Protein AF-A0A0D2MG06-F1 (afdb_monomer_lite)

Radius of gyration: 28.38 Å; chains: 1; bounding box: 48×48×84 Å

Foldseek 3Di:
DLVVQCVVFAADWDDFDPDADDPVCQCVFNPRHDDPPDGSRIGTSSSVVVVCVVVVVVVVCVVVVDPPPPVVVVVVVCVVQPDPPPDPRPVVVVVVVVVVVVVPDDDDDPCPCVVVVVCVVCVVVPDD

Organism: NCBI:txid145388

InterPro domains:
  IPR002809 Integral membrane protein EMC3/TMCO1-like [PF01956] (3-67)
  IPR008568 ER membrane protein complex subunit 3 [PTHR13116] (1-120)

pLDDT: mean 76.58, std 11.49, range [40.72, 89.94]

Sequence (128 aa):
MGTIVSFFFSGFVMGKVPFSLSPRFRPMLQRGVDLASLDVSYFTGLSYYILLLFSSRGPFSLVFREDTVDDAELMRRQMAMGATPGAGFDAVAVFKSEKAAWEATAHEWALESAEADALRVLRPAGGG

Structure (mmCIF, N/CA/C/O backbone):
data_AF-A0A0D2MG06-F1
#
_entry.id   AF-A0A0D2MG06-F1
#
loop_
_atom_site.group_PDB
_atom_site.id
_atom_site.type_symbol
_atom_site.label_atom_id
_atom_site.label_alt_id
_atom_site.label_comp_id
_atom_site.label_asym_id
_atom_site.label_entity_id
_atom_site.label_seq_id
_atom_site.pdbx_PDB_ins_code
_atom_site.Cartn_x
_atom_site.Cartn_y
_atom_site.Cartn_z
_atom_site.occupancy
_atom_site.B_iso_or_equiv
_atom_site.auth_seq_id
_atom_site.auth_comp_id
_atom_site.auth_asym_id
_atom_site.auth_atom_id
_atom_site.pdbx_PDB_model_num
ATOM 1 N N . MET A 1 1 ? -12.087 13.335 4.186 1.00 67.12 1 MET A N 1
ATOM 2 C CA . MET A 1 1 ? -13.011 12.191 4.365 1.00 67.12 1 MET A CA 1
ATOM 3 C C . MET A 1 1 ? -12.636 11.279 5.532 1.00 67.12 1 MET A C 1
ATOM 5 O O . MET A 1 1 ? -13.501 11.028 6.356 1.00 67.12 1 MET A O 1
ATOM 9 N N . GLY A 1 2 ? -11.379 10.837 5.687 1.00 73.00 2 GLY A N 1
ATOM 10 C CA . GLY A 1 2 ? -10.995 9.946 6.803 1.00 73.00 2 GLY A CA 1
ATOM 11 C C . GLY A 1 2 ? -11.267 10.498 8.216 1.00 73.00 2 GLY A C 1
ATOM 12 O O . GLY A 1 2 ? -11.624 9.742 9.114 1.00 73.00 2 GLY A O 1
ATOM 13 N N . THR A 1 3 ? -11.185 11.817 8.410 1.00 78.19 3 THR A N 1
ATOM 14 C CA . THR A 1 3 ? -11.560 12.493 9.667 1.00 78.19 3 THR A CA 1
ATOM 15 C C . THR A 1 3 ? -13.059 12.427 9.957 1.00 78.19 3 THR A C 1
ATOM 17 O O . THR A 1 3 ? -13.443 12.223 11.101 1.00 78.19 3 THR A O 1
ATOM 20 N N . ILE A 1 4 ? -13.899 12.523 8.924 1.00 81.00 4 ILE A N 1
ATOM 21 C CA . ILE A 1 4 ? -15.362 12.415 9.024 1.00 81.00 4 ILE A CA 1
ATOM 22 C C . ILE A 1 4 ? -15.745 10.979 9.389 1.00 81.00 4 ILE A C 1
ATOM 24 O O . ILE A 1 4 ? -16.503 10.765 10.328 1.00 81.00 4 ILE A O 1
ATOM 28 N N . VAL A 1 5 ? -15.154 9.983 8.720 1.00 80.56 5 VAL A N 1
ATOM 29 C CA . VAL A 1 5 ? -15.379 8.566 9.053 1.00 80.56 5 VAL A CA 1
ATOM 30 C C . VAL A 1 5 ? -14.931 8.271 10.482 1.00 80.56 5 VAL A C 1
ATOM 32 O O . VAL A 1 5 ? -15.658 7.632 11.227 1.00 80.56 5 VAL A O 1
ATOM 35 N N . SER A 1 6 ? -13.779 8.794 10.907 1.00 79.25 6 SER A N 1
ATOM 36 C CA . SER A 1 6 ? -13.321 8.644 12.291 1.00 79.25 6 SER A CA 1
ATOM 37 C C . SER A 1 6 ? -14.211 9.362 13.309 1.00 79.25 6 SER A C 1
ATOM 39 O O . SER A 1 6 ? -14.128 9.029 14.480 1.00 79.25 6 SER A O 1
ATOM 41 N N . PHE A 1 7 ? -15.012 10.351 12.911 1.00 79.00 7 PHE A N 1
ATOM 42 C CA . PHE A 1 7 ? -15.911 11.068 13.814 1.00 79.00 7 PHE A CA 1
ATOM 43 C C . PHE A 1 7 ? -17.266 10.359 13.940 1.00 79.00 7 PHE A C 1
ATOM 45 O O . PHE A 1 7 ? -17.755 10.162 15.046 1.00 79.00 7 PHE A O 1
ATOM 52 N N . PHE A 1 8 ? -17.846 9.918 12.819 1.00 79.69 8 PHE A N 1
ATOM 53 C CA . PHE A 1 8 ? -19.137 9.218 12.801 1.00 79.69 8 PHE A CA 1
ATOM 54 C C . PHE A 1 8 ? -19.030 7.728 13.145 1.00 79.69 8 PHE A C 1
ATOM 56 O O . PHE A 1 8 ? -19.949 7.177 13.740 1.00 79.69 8 PHE A O 1
ATOM 63 N N . PHE A 1 9 ? -17.922 7.078 12.772 1.00 77.25 9 PHE A N 1
ATOM 64 C CA . PHE A 1 9 ? -17.723 5.630 12.899 1.00 77.25 9 PHE A CA 1
ATOM 65 C C . PHE A 1 9 ? -16.711 5.232 13.992 1.00 77.25 9 PHE A C 1
ATOM 67 O O . PHE A 1 9 ? -16.026 4.212 13.877 1.00 77.25 9 PHE A O 1
ATOM 74 N N . SER A 1 10 ? -16.579 6.051 15.042 1.00 81.31 10 SER A N 1
ATOM 75 C CA . SER A 1 10 ? -15.747 5.752 16.218 1.00 81.31 10 SER A CA 1
ATOM 76 C C . SER A 1 10 ? -16.572 5.119 17.337 1.00 81.31 10 SER A C 1
ATOM 78 O O . SER A 1 10 ? -17.747 5.429 17.498 1.00 81.31 10 SER A O 1
ATOM 80 N N . GLY A 1 11 ? -15.954 4.247 18.137 1.00 81.19 11 GLY A N 1
ATOM 81 C CA . GLY A 1 11 ? -16.603 3.608 19.286 1.00 81.19 11 GLY A CA 1
ATOM 82 C C . GLY A 1 11 ? -17.329 2.295 18.991 1.00 81.19 11 GLY A C 1
ATOM 83 O O . GLY A 1 11 ? -17.886 1.711 19.915 1.00 81.19 11 GLY A O 1
ATOM 84 N N . PHE A 1 12 ? -17.306 1.788 17.754 1.00 82.94 12 PHE A N 1
ATOM 85 C CA . PHE A 1 12 ? -17.924 0.503 17.417 1.00 82.94 12 PHE A CA 1
ATOM 86 C C . PHE A 1 12 ? -17.073 -0.378 16.504 1.00 82.94 12 PHE A C 1
ATOM 88 O O . PHE A 1 12 ? -16.200 0.075 15.759 1.00 82.94 12 PHE A O 1
ATOM 95 N N . VAL A 1 13 ? -17.367 -1.673 16.577 1.00 86.31 13 VAL A N 1
ATOM 96 C CA . VAL A 1 13 ? -16.761 -2.731 15.770 1.00 86.31 13 VAL A CA 1
ATOM 97 C C . VAL A 1 13 ? -17.685 -3.038 14.597 1.00 86.31 13 VAL A C 1
ATOM 99 O O . VAL A 1 13 ? -18.887 -3.196 14.787 1.00 86.31 13 VAL A O 1
ATOM 102 N N . MET A 1 14 ? -17.131 -3.125 13.388 1.00 85.50 14 MET A N 1
ATOM 103 C CA . MET A 1 14 ? -17.915 -3.355 12.170 1.00 85.50 14 MET A CA 1
ATOM 104 C C . MET A 1 14 ? -18.067 -4.848 11.857 1.00 85.50 14 MET A C 1
ATOM 106 O O . MET A 1 14 ? -19.115 -5.293 11.399 1.00 85.50 14 MET A O 1
ATOM 110 N N . GLY A 1 15 ? -17.020 -5.638 12.101 1.00 87.81 15 GLY A N 1
ATOM 111 C CA . GLY A 1 15 ? -17.024 -7.062 11.793 1.00 87.81 15 GLY A CA 1
ATOM 112 C C . GLY A 1 15 ? -15.742 -7.773 12.207 1.00 87.81 15 GLY A C 1
ATOM 113 O O . GLY A 1 15 ? -14.858 -7.190 12.840 1.00 87.81 15 GLY A O 1
ATOM 114 N N . LYS A 1 16 ? -15.662 -9.054 11.838 1.00 89.81 16 LYS A N 1
ATOM 115 C CA . LYS A 1 16 ? -14.523 -9.939 12.090 1.00 89.81 16 LYS A CA 1
ATOM 116 C C . LYS A 1 16 ? -13.988 -10.481 10.771 1.00 89.81 16 LYS A C 1
ATOM 118 O O . LYS A 1 16 ? -14.763 -10.935 9.933 1.00 89.81 16 LYS A O 1
ATOM 123 N N . VAL A 1 17 ? -12.671 -10.461 10.601 1.00 88.25 17 VAL A N 1
ATOM 124 C CA . VAL A 1 17 ? -12.008 -11.107 9.460 1.00 88.25 17 VAL A CA 1
ATOM 125 C C . VAL A 1 17 ? -11.788 -12.605 9.720 1.00 88.25 17 VAL A C 1
ATOM 127 O O . VAL A 1 17 ? -11.536 -12.996 10.862 1.00 88.25 17 VAL A O 1
ATOM 130 N N . PRO A 1 18 ? -11.875 -13.461 8.682 1.00 89.56 18 PRO A N 1
ATOM 131 C CA . PRO A 1 18 ? -11.780 -14.918 8.816 1.00 89.56 18 PRO A CA 1
ATOM 132 C C . PRO A 1 18 ? -10.336 -15.441 8.920 1.00 89.56 18 PRO A C 1
ATOM 134 O O . PRO A 1 18 ? -10.108 -16.640 8.806 1.00 89.56 18 PRO A O 1
ATOM 137 N N . PHE A 1 19 ? -9.352 -14.563 9.118 1.00 89.94 19 PHE A N 1
ATOM 138 C CA . PHE A 1 19 ? -7.937 -14.909 9.212 1.00 89.94 19 PHE A CA 1
ATOM 139 C C . PHE A 1 19 ? -7.313 -14.290 10.462 1.00 89.94 19 PHE A C 1
ATOM 141 O O . PHE A 1 19 ? -7.710 -13.212 10.906 1.00 89.94 19 PHE A O 1
ATOM 148 N N . SER A 1 20 ? -6.319 -14.976 11.028 1.00 85.88 20 SER A N 1
ATOM 149 C CA . SER A 1 20 ? -5.590 -14.494 12.199 1.00 85.88 20 SER A CA 1
ATOM 150 C C . SER A 1 20 ? -4.673 -13.333 11.822 1.00 85.88 20 SER A C 1
ATOM 152 O O . SER A 1 20 ? -3.848 -13.452 10.914 1.00 85.88 20 SER A O 1
ATOM 154 N N . LEU A 1 21 ? -4.782 -12.229 12.552 1.00 85.56 21 LEU A N 1
ATOM 155 C CA . LEU A 1 21 ? -3.980 -11.026 12.352 1.00 85.56 21 LEU A CA 1
ATOM 156 C C . LEU A 1 21 ? -2.902 -10.880 13.427 1.00 85.56 21 LEU A C 1
ATOM 158 O O . LEU A 1 21 ? -3.100 -11.238 14.586 1.00 85.56 21 LEU A O 1
ATOM 162 N N . SER A 1 22 ? -1.758 -10.299 13.052 1.00 88.31 22 SER A N 1
ATOM 163 C CA . SER A 1 22 ? -0.701 -9.981 14.016 1.00 88.31 22 SER A CA 1
ATOM 164 C C . SER A 1 22 ? -1.173 -8.915 15.019 1.00 88.31 22 SER A C 1
ATOM 166 O O . SER A 1 22 ? -1.730 -7.899 14.591 1.00 88.31 22 SER A O 1
ATOM 168 N N . PRO A 1 23 ? -0.862 -9.044 16.326 1.00 84.31 23 PRO A N 1
ATOM 169 C CA . PRO A 1 23 ? -1.192 -8.039 17.342 1.00 84.31 23 PRO A CA 1
ATOM 170 C C . PRO A 1 23 ? -0.664 -6.631 17.057 1.00 84.31 23 PRO A C 1
ATOM 172 O O . PRO A 1 23 ? -1.222 -5.655 17.552 1.00 84.31 23 PRO A O 1
ATOM 175 N N . ARG A 1 24 ? 0.365 -6.497 16.212 1.00 85.88 24 ARG A N 1
ATOM 176 C CA . ARG A 1 24 ? 0.902 -5.197 15.780 1.00 85.88 24 ARG A CA 1
ATOM 177 C C . ARG A 1 24 ? -0.100 -4.356 14.990 1.00 85.88 24 ARG A C 1
ATOM 179 O O . ARG A 1 24 ? 0.016 -3.136 14.983 1.00 85.88 24 ARG A O 1
ATOM 186 N N . PHE A 1 25 ? -1.100 -4.983 14.371 1.00 82.56 25 PHE A N 1
ATOM 187 C CA . PHE A 1 25 ? -2.155 -4.273 13.650 1.00 82.56 25 PHE A CA 1
ATOM 188 C C . PHE A 1 25 ? -3.268 -3.752 14.563 1.00 82.56 25 PHE A C 1
ATOM 190 O O . P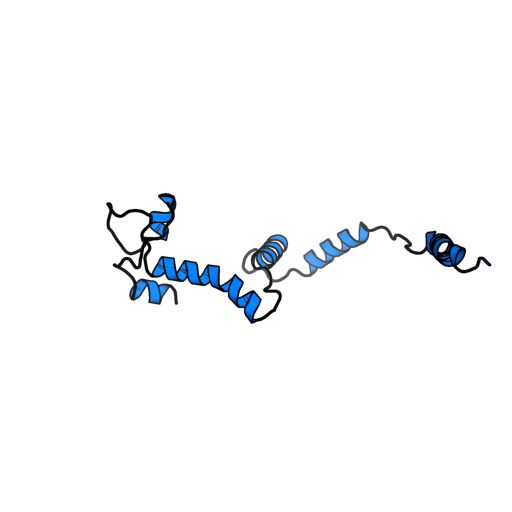HE A 1 25 ? -4.081 -2.951 14.111 1.00 82.56 25 PHE A O 1
ATOM 197 N N . ARG A 1 26 ? -3.294 -4.128 15.851 1.00 82.44 26 ARG A N 1
ATOM 198 C CA . ARG A 1 26 ? -4.305 -3.674 16.820 1.00 82.44 26 ARG A CA 1
ATOM 199 C C . ARG A 1 26 ? -4.485 -2.145 16.850 1.00 82.44 26 ARG A C 1
ATOM 201 O O . ARG A 1 26 ? -5.608 -1.710 16.607 1.00 82.44 26 ARG A O 1
ATOM 208 N N . PRO A 1 27 ? -3.445 -1.311 17.066 1.00 83.12 27 PRO A N 1
ATOM 209 C CA . PRO A 1 27 ? -3.619 0.147 17.095 1.00 83.12 27 PRO A CA 1
ATOM 210 C C . PRO A 1 27 ? -4.112 0.730 15.761 1.00 83.12 27 PRO A C 1
ATOM 212 O O . PRO A 1 27 ? -4.703 1.807 15.736 1.00 83.12 27 PRO A O 1
ATOM 215 N N . MET A 1 28 ? -3.890 0.019 14.653 1.00 82.75 28 MET A N 1
ATOM 216 C CA . MET A 1 28 ? -4.302 0.440 13.316 1.00 82.75 28 MET A CA 1
ATOM 217 C C . MET A 1 28 ? -5.753 0.039 13.008 1.00 82.75 28 MET A C 1
ATOM 219 O O . MET A 1 28 ? -6.494 0.818 12.413 1.00 82.75 28 MET A O 1
ATOM 223 N N . LEU A 1 29 ? -6.174 -1.155 13.435 1.00 81.00 29 LEU A N 1
ATOM 224 C CA . LEU A 1 29 ? -7.492 -1.723 13.143 1.00 81.00 29 LEU A CA 1
ATOM 225 C C . LEU A 1 29 ? -8.569 -1.338 14.156 1.00 81.00 29 LEU A C 1
ATOM 227 O O . LEU A 1 29 ? -9.734 -1.234 13.774 1.00 81.00 29 LEU A O 1
ATOM 231 N N . GLN A 1 30 ? -8.180 -1.116 15.413 1.00 84.44 30 GLN A N 1
ATOM 232 C CA . GLN A 1 30 ? -9.078 -0.875 16.549 1.00 84.44 30 GLN A CA 1
ATOM 233 C C . GLN A 1 30 ? -9.037 0.573 17.046 1.00 84.44 30 GLN A C 1
ATOM 235 O O . GLN A 1 30 ? -9.436 0.878 18.167 1.00 84.44 30 GLN A O 1
ATOM 240 N N . ARG A 1 31 ? -8.570 1.503 16.204 1.00 81.81 31 ARG A N 1
ATOM 241 C CA . ARG A 1 31 ? -8.529 2.923 16.559 1.00 81.81 31 ARG A CA 1
ATOM 242 C C . ARG A 1 31 ? -9.946 3.432 16.849 1.00 81.81 31 ARG A C 1
ATOM 244 O O . ARG A 1 31 ? -10.815 3.338 15.982 1.00 81.81 31 ARG A O 1
ATOM 251 N N . GLY A 1 32 ? -10.151 3.977 18.048 1.00 77.25 32 GLY A N 1
ATOM 252 C CA . GLY A 1 32 ? -11.448 4.487 18.508 1.00 77.25 32 GLY A CA 1
ATOM 253 C C . GLY A 1 32 ? -12.292 3.492 19.312 1.00 77.25 32 GLY A C 1
ATOM 254 O O . GLY A 1 32 ? -13.417 3.833 19.658 1.00 77.25 32 GLY A O 1
ATOM 255 N N . VAL A 1 33 ? -11.782 2.294 19.622 1.00 80.06 33 VAL A N 1
ATOM 256 C CA . VAL A 1 33 ? -12.424 1.324 20.526 1.00 80.06 33 VAL A CA 1
ATOM 257 C C . VAL A 1 33 ? -11.415 0.904 21.592 1.00 80.06 33 VAL A C 1
ATOM 259 O O . VAL A 1 33 ? -10.333 0.433 21.255 1.00 80.06 33 VAL A O 1
ATOM 262 N N . ASP A 1 34 ? -11.767 1.062 22.869 1.00 74.31 34 ASP A N 1
ATOM 263 C CA . ASP A 1 34 ? -10.894 0.721 24.001 1.00 74.31 34 ASP A CA 1
ATOM 264 C C . ASP A 1 34 ? -11.405 -0.524 24.739 1.00 74.31 34 ASP A C 1
ATOM 266 O O . ASP A 1 34 ? -11.989 -0.454 25.819 1.00 74.31 34 ASP A O 1
ATOM 270 N N . LEU A 1 35 ? -11.262 -1.690 24.100 1.00 77.25 35 LEU A N 1
ATOM 271 C CA . LEU A 1 35 ? -11.549 -2.987 24.717 1.00 77.25 35 LEU A CA 1
ATOM 272 C C . LEU A 1 35 ? -10.275 -3.840 24.732 1.00 77.25 35 LEU A C 1
ATOM 274 O O . LEU A 1 35 ? -9.896 -4.446 23.730 1.00 77.25 35 LEU A O 1
ATOM 278 N N . ALA A 1 36 ? -9.631 -3.929 25.897 1.00 69.50 36 ALA A N 1
ATOM 279 C CA . ALA A 1 36 ? -8.366 -4.649 26.069 1.00 69.50 36 ALA A CA 1
ATOM 280 C C . ALA A 1 36 ? -8.458 -6.157 25.747 1.00 69.50 36 ALA A C 1
ATOM 282 O O . ALA A 1 36 ? -7.496 -6.734 25.229 1.00 69.50 36 ALA A O 1
ATOM 283 N N . SER A 1 37 ? -9.614 -6.783 26.000 1.00 76.94 37 SER A N 1
ATOM 284 C CA . SER A 1 37 ? -9.867 -8.217 25.785 1.00 76.94 37 SER A CA 1
ATOM 285 C C . SER A 1 37 ? -10.334 -8.580 24.371 1.00 76.94 37 SER A C 1
ATOM 287 O O . SER A 1 37 ? -10.549 -9.759 24.089 1.00 76.94 37 SER A O 1
ATOM 289 N N . LEU A 1 38 ? -10.502 -7.603 23.474 1.00 80.06 38 LEU A N 1
ATOM 290 C CA . LEU A 1 38 ? -11.002 -7.863 22.128 1.00 80.06 38 LEU A CA 1
ATOM 291 C C . LEU A 1 38 ? -9.929 -8.542 21.261 1.00 80.06 38 LEU A C 1
ATOM 293 O O . LEU A 1 38 ? -8.758 -8.154 21.268 1.00 80.06 38 LEU A O 1
ATOM 297 N N . ASP A 1 39 ? -10.333 -9.552 20.491 1.00 82.88 39 ASP A N 1
ATOM 298 C CA . ASP A 1 39 ? -9.450 -10.214 19.529 1.00 82.88 39 ASP A CA 1
ATOM 299 C C . ASP A 1 39 ? -9.045 -9.247 18.397 1.00 82.88 39 ASP A C 1
ATOM 301 O O . ASP A 1 39 ? -9.819 -8.388 17.978 1.00 82.88 39 ASP A O 1
ATOM 305 N N . VAL A 1 40 ? -7.824 -9.377 17.880 1.00 83.94 40 VAL A N 1
ATOM 306 C CA . VAL A 1 40 ? -7.246 -8.490 16.848 1.00 83.94 40 VAL A CA 1
ATOM 307 C C . VAL A 1 40 ? -7.949 -8.663 15.496 1.00 83.94 40 VAL A C 1
ATOM 309 O O . VAL A 1 40 ? -7.896 -7.780 14.645 1.00 83.94 40 VAL A O 1
ATOM 312 N N . SER A 1 41 ? -8.664 -9.775 15.320 1.00 86.75 41 SER A N 1
ATOM 313 C CA . SER A 1 41 ? -9.480 -10.079 14.140 1.00 86.75 41 SER A CA 1
ATOM 314 C C . SER A 1 41 ? -10.676 -9.131 13.948 1.00 86.75 41 SER A C 1
ATOM 316 O O . SER A 1 41 ? -11.309 -9.151 12.893 1.00 86.75 41 SER A O 1
ATOM 318 N N . TYR A 1 42 ? -11.023 -8.325 14.955 1.00 87.81 42 TYR A N 1
ATOM 319 C CA . TYR A 1 42 ? -12.094 -7.333 14.869 1.00 87.81 42 TYR A CA 1
ATOM 320 C C . TYR A 1 42 ? -11.577 -5.986 14.361 1.00 87.81 42 TYR A C 1
ATOM 322 O O . TYR A 1 42 ? -10.546 -5.494 14.828 1.00 87.81 42 TYR A O 1
ATOM 330 N N . PHE A 1 43 ? -12.325 -5.372 13.443 1.00 87.81 43 PHE A N 1
ATOM 331 C CA . PHE A 1 43 ? -11.966 -4.101 12.809 1.00 87.81 43 PHE A CA 1
ATOM 332 C C . PHE A 1 43 ? -13.057 -3.028 12.974 1.00 87.81 43 PHE A C 1
ATOM 334 O O . PHE A 1 43 ? -14.247 -3.332 13.100 1.00 87.81 43 PHE A O 1
ATOM 341 N N . THR A 1 44 ? -12.642 -1.760 12.981 1.00 89.94 44 THR A N 1
ATOM 342 C CA . THR A 1 44 ? -13.508 -0.571 13.095 1.00 89.94 44 THR A CA 1
ATOM 343 C C . THR A 1 44 ? -13.845 0.037 11.729 1.00 89.94 44 THR A C 1
ATOM 345 O O . THR A 1 44 ? -13.279 -0.329 10.697 1.00 89.94 44 THR A O 1
ATOM 348 N N . GLY A 1 45 ? -14.767 1.006 11.699 1.00 87.19 45 GLY A N 1
ATOM 349 C CA . GLY A 1 45 ? -15.155 1.683 10.455 1.00 87.19 45 GLY A CA 1
ATOM 350 C C . GLY A 1 45 ? -14.000 2.427 9.771 1.00 87.19 45 GLY A C 1
ATOM 351 O O . GLY A 1 45 ? -13.907 2.440 8.544 1.00 87.19 45 GLY A O 1
ATOM 352 N N . LEU A 1 46 ? -13.068 2.996 10.545 1.00 86.00 46 LEU A N 1
ATOM 353 C CA . LEU A 1 46 ? -11.912 3.699 9.986 1.00 86.00 46 LEU A CA 1
ATOM 354 C C . LEU A 1 46 ? -10.936 2.752 9.281 1.00 86.00 46 LEU A C 1
ATOM 356 O O . LEU A 1 46 ? -10.451 3.069 8.195 1.00 86.00 46 LEU A O 1
ATOM 360 N N . SER A 1 47 ? -10.636 1.602 9.883 1.00 87.62 47 SER A N 1
ATOM 361 C CA . SER A 1 47 ? -9.748 0.622 9.259 1.00 87.62 47 SER A CA 1
ATOM 362 C C . SER A 1 47 ? -10.382 -0.000 8.021 1.00 87.62 47 SER A C 1
ATOM 364 O O . SER A 1 47 ? -9.701 -0.149 7.009 1.00 87.62 47 SER A O 1
ATOM 366 N N . TYR A 1 48 ? -11.693 -0.246 8.045 1.00 87.31 48 TYR A N 1
ATOM 367 C CA . TYR A 1 48 ? -12.442 -0.659 6.860 1.00 87.31 48 TYR A CA 1
ATOM 368 C C . TYR A 1 48 ? -12.368 0.374 5.723 1.00 87.31 48 TYR A C 1
ATOM 370 O O . TYR A 1 48 ? -12.102 0.019 4.578 1.00 87.31 48 TYR A O 1
ATOM 378 N N . TYR A 1 49 ? -12.516 1.663 6.035 1.00 88.88 49 TYR A N 1
ATOM 379 C CA . TYR A 1 49 ? -12.362 2.740 5.054 1.00 88.88 49 TYR A CA 1
ATOM 380 C C . TYR A 1 49 ? -10.954 2.780 4.439 1.00 88.88 49 TYR A C 1
ATOM 382 O O . TYR A 1 49 ? -10.815 2.906 3.224 1.00 88.88 49 TYR A O 1
ATOM 390 N N . ILE A 1 50 ? -9.908 2.633 5.257 1.00 86.38 50 ILE A N 1
ATOM 391 C CA . ILE A 1 50 ? -8.520 2.584 4.774 1.00 86.38 50 ILE A CA 1
ATOM 392 C C . ILE A 1 50 ? -8.304 1.370 3.857 1.00 86.38 50 ILE A C 1
ATOM 394 O O . ILE A 1 50 ? -7.674 1.502 2.808 1.00 86.38 50 ILE A O 1
ATOM 398 N N . LEU A 1 51 ? -8.862 0.207 4.204 1.00 88.00 51 LEU A N 1
ATOM 399 C CA . LEU A 1 51 ? -8.806 -0.984 3.353 1.00 88.00 51 LEU A CA 1
ATOM 400 C C . LEU A 1 51 ? -9.489 -0.752 2.000 1.00 88.00 51 LEU A C 1
ATOM 402 O O . LEU A 1 51 ? -8.921 -1.103 0.969 1.00 88.00 51 LEU A O 1
ATOM 406 N N . LEU A 1 52 ? -10.666 -0.121 1.984 1.00 88.31 52 LEU A N 1
ATOM 407 C CA . LEU A 1 52 ? -11.365 0.218 0.742 1.00 88.31 52 LEU A CA 1
ATOM 408 C C . LEU A 1 52 ? -10.577 1.213 -0.119 1.00 88.31 52 LEU A C 1
ATOM 410 O O . LEU A 1 52 ? -10.546 1.056 -1.336 1.00 88.31 52 LEU A O 1
ATOM 414 N N . LEU A 1 53 ? -9.899 2.193 0.487 1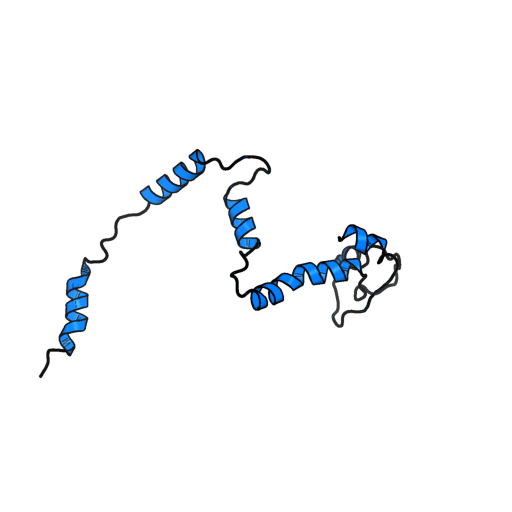.00 85.81 53 LEU A N 1
ATOM 415 C CA . LEU A 1 53 ? -9.051 3.143 -0.241 1.00 85.81 53 LEU A CA 1
ATOM 416 C C . LEU A 1 53 ? -7.839 2.489 -0.908 1.00 85.81 53 LEU A C 1
ATOM 418 O O . LEU A 1 53 ? -7.459 2.888 -2.004 1.00 85.81 53 LEU A O 1
ATOM 422 N N . PHE A 1 54 ? -7.195 1.525 -0.249 1.00 84.06 54 PHE A N 1
ATOM 423 C CA . PHE A 1 54 ? -6.062 0.822 -0.854 1.00 84.06 54 PHE A CA 1
ATOM 424 C C . PHE A 1 54 ? -6.516 -0.210 -1.883 1.00 84.06 54 PHE A C 1
ATOM 426 O O . PHE A 1 54 ? -5.876 -0.363 -2.921 1.00 84.06 54 PHE A O 1
ATOM 433 N N . SER A 1 55 ? -7.639 -0.875 -1.616 1.00 85.38 55 SER A N 1
ATOM 434 C CA . SER A 1 55 ? -8.219 -1.872 -2.513 1.00 85.38 55 SER A CA 1
ATOM 435 C C . SER A 1 55 ? -8.752 -1.254 -3.804 1.00 85.38 55 SER A C 1
ATOM 437 O O . SER A 1 55 ? -8.634 -1.874 -4.855 1.00 85.38 55 SER A O 1
ATOM 439 N N . SER A 1 56 ? -9.279 -0.024 -3.763 1.00 85.25 56 SER A N 1
ATOM 440 C CA . SER A 1 56 ? -9.959 0.612 -4.900 1.00 85.25 56 SER A CA 1
ATOM 441 C C . SER A 1 56 ? -9.094 0.797 -6.151 1.00 85.25 56 SER A C 1
ATOM 443 O O . SER A 1 56 ? -9.647 0.882 -7.244 1.00 85.25 56 SER A O 1
ATOM 445 N N . ARG A 1 57 ? -7.758 0.771 -6.035 1.00 75.25 57 ARG A N 1
ATOM 446 C CA . ARG A 1 57 ? -6.851 0.838 -7.195 1.00 75.25 57 ARG A CA 1
ATOM 447 C C . ARG A 1 57 ? -7.074 -0.296 -8.196 1.00 75.25 57 ARG A C 1
ATOM 449 O O . ARG A 1 57 ? -7.165 -0.033 -9.387 1.00 75.25 57 ARG A O 1
ATOM 456 N N . GLY A 1 58 ? -7.200 -1.533 -7.718 1.00 82.81 58 GLY A N 1
ATOM 457 C CA . GLY A 1 58 ? -7.389 -2.711 -8.573 1.00 82.81 58 GLY A CA 1
ATOM 458 C C . GLY A 1 58 ? -8.674 -2.678 -9.417 1.00 82.81 58 GLY A C 1
ATOM 459 O O . GLY A 1 58 ? -8.602 -2.797 -10.636 1.00 82.81 58 GLY A O 1
ATOM 460 N N . PRO A 1 59 ? -9.869 -2.503 -8.825 1.00 83.81 59 PRO A N 1
ATOM 46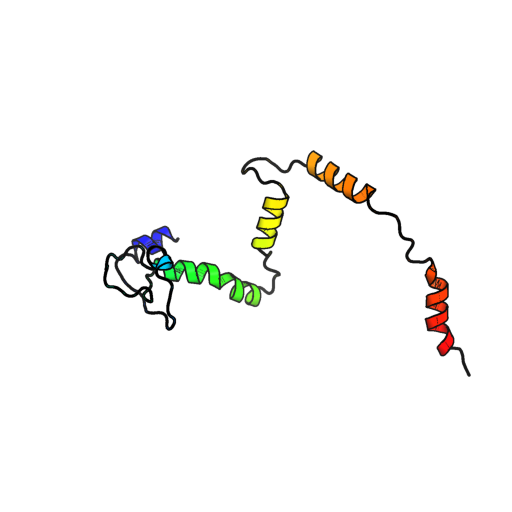1 C CA . PRO A 1 59 ? -11.094 -2.412 -9.604 1.00 83.81 59 PRO A CA 1
ATOM 462 C C . PRO A 1 59 ? -11.134 -1.148 -10.471 1.00 83.81 59 PRO A C 1
ATOM 464 O O . PRO A 1 59 ? -11.677 -1.207 -11.569 1.00 83.81 59 PRO A O 1
ATOM 467 N N . PHE A 1 60 ? -10.549 -0.023 -10.040 1.00 83.75 60 PHE A N 1
ATOM 468 C CA . PHE A 1 60 ? -10.514 1.180 -10.875 1.00 83.75 60 PHE A CA 1
ATOM 469 C C . PHE A 1 60 ? -9.596 1.040 -12.090 1.00 83.75 60 PHE A C 1
ATOM 471 O O . PHE A 1 60 ? -9.996 1.477 -13.166 1.00 83.75 60 PHE A O 1
ATOM 478 N N . SER A 1 61 ? -8.444 0.370 -11.983 1.00 79.00 61 SER A N 1
ATOM 479 C CA . SER A 1 61 ? -7.607 0.101 -13.161 1.00 79.00 61 SER A CA 1
ATOM 480 C C . SER A 1 61 ? -8.316 -0.800 -14.177 1.00 79.00 61 SER A C 1
ATOM 482 O O . SER A 1 61 ? -8.236 -0.566 -15.380 1.00 79.00 61 SER A O 1
ATOM 484 N N . LEU A 1 62 ? -9.100 -1.778 -13.709 1.00 81.62 62 LEU A N 1
ATOM 485 C CA . LEU A 1 62 ? -9.902 -2.641 -14.582 1.00 81.62 62 LEU A CA 1
ATOM 486 C C . LEU A 1 62 ? -11.060 -1.897 -15.265 1.00 81.62 62 LEU A C 1
ATOM 488 O O . LEU A 1 62 ? -11.334 -2.147 -16.437 1.00 81.62 62 LEU A O 1
ATOM 492 N N . VAL A 1 63 ? -11.747 -1.007 -14.543 1.00 85.38 63 VAL A N 1
ATOM 493 C CA . VAL A 1 63 ? -12.904 -0.258 -15.065 1.00 85.38 63 VAL A CA 1
ATOM 494 C C . VAL A 1 63 ? -12.476 0.824 -16.051 1.00 85.38 63 VAL A C 1
ATOM 496 O O . VAL A 1 63 ? -13.078 0.941 -17.116 1.00 85.38 63 VAL A O 1
ATOM 499 N N . PHE A 1 64 ? -11.449 1.606 -15.715 1.00 79.88 64 PHE A N 1
ATOM 500 C CA . PHE A 1 64 ? -10.987 2.702 -16.567 1.00 79.88 64 PHE A CA 1
ATOM 501 C C . PHE A 1 64 ? -10.038 2.236 -17.672 1.00 79.88 64 PHE A C 1
ATOM 503 O O . PHE A 1 64 ? -9.835 2.972 -18.632 1.00 79.88 64 PHE A O 1
ATOM 510 N N . ARG A 1 65 ? -9.530 0.994 -17.588 1.00 66.00 65 ARG A N 1
ATOM 511 C CA . ARG A 1 65 ? -8.654 0.360 -18.590 1.00 66.00 65 ARG A CA 1
ATOM 512 C C . ARG A 1 65 ? -7.485 1.262 -18.998 1.00 66.00 65 ARG A C 1
ATOM 514 O O . ARG A 1 65 ? -7.022 1.240 -20.134 1.00 66.00 65 ARG A O 1
ATOM 521 N N . GLU A 1 66 ? -7.059 2.069 -18.044 1.00 65.75 66 GLU A N 1
ATOM 522 C CA . GLU A 1 66 ? -5.979 3.026 -18.145 1.00 65.75 66 GLU A CA 1
ATOM 523 C C . GLU A 1 66 ? -4.831 2.423 -17.342 1.00 65.75 66 GLU A C 1
ATOM 525 O O . GLU A 1 66 ? -5.068 1.853 -16.268 1.00 65.75 66 GLU A O 1
ATOM 530 N N . ASP A 1 67 ? -3.607 2.498 -17.871 1.00 61.19 67 ASP A N 1
ATOM 531 C CA . ASP A 1 67 ? -2.404 2.155 -17.120 1.00 61.19 67 ASP A CA 1
ATOM 532 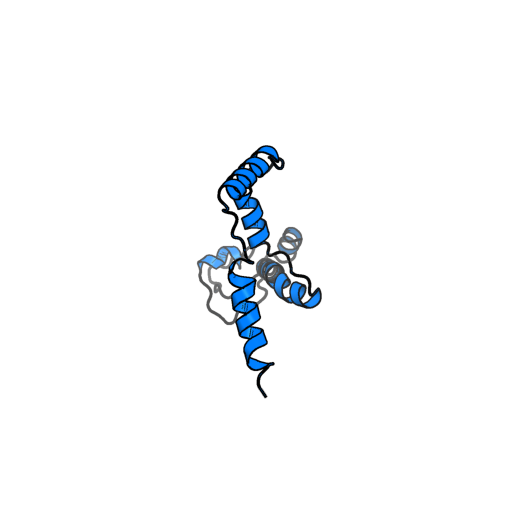C C . ASP A 1 67 ? -2.341 3.125 -15.943 1.00 61.19 67 ASP A C 1
ATOM 534 O O . ASP A 1 67 ? -1.818 4.234 -16.056 1.00 61.19 67 ASP A O 1
ATOM 538 N N . THR A 1 68 ? -2.970 2.760 -14.823 1.00 58.56 68 THR A N 1
ATOM 539 C CA . THR A 1 68 ? -2.899 3.538 -13.594 1.00 58.56 68 THR A CA 1
ATOM 540 C C . THR A 1 68 ? -1.423 3.672 -13.306 1.00 58.56 68 THR A C 1
ATOM 542 O O . THR A 1 68 ? -0.785 2.660 -13.008 1.00 58.56 68 THR A O 1
ATOM 545 N N . VAL A 1 69 ? -0.890 4.884 -13.488 1.00 57.44 69 VAL A N 1
ATOM 546 C CA . VAL A 1 69 ? 0.515 5.198 -13.245 1.00 57.44 69 VAL A CA 1
ATOM 547 C C . VAL A 1 69 ? 0.842 4.578 -11.902 1.00 57.44 69 VAL A C 1
ATOM 549 O O . VAL A 1 69 ? 0.216 4.932 -10.903 1.00 57.44 69 VAL A O 1
ATOM 552 N N . ASP A 1 70 ? 1.719 3.574 -11.907 1.00 64.19 70 ASP A N 1
ATOM 553 C CA . ASP A 1 70 ? 2.070 2.863 -10.691 1.00 64.19 70 ASP A CA 1
ATOM 554 C C . ASP A 1 70 ? 2.574 3.920 -9.715 1.00 64.19 70 ASP A C 1
ATOM 556 O O . ASP A 1 70 ? 3.614 4.529 -9.946 1.00 64.19 70 ASP A O 1
ATOM 560 N N . ASP A 1 71 ? 1.812 4.212 -8.661 1.00 63.75 71 ASP A N 1
ATOM 561 C CA . ASP A 1 71 ? 2.192 5.235 -7.691 1.00 63.75 71 ASP A CA 1
ATOM 562 C C . ASP A 1 71 ? 3.531 4.878 -7.035 1.00 63.75 71 ASP A C 1
ATOM 564 O O . ASP A 1 71 ? 4.232 5.769 -6.564 1.00 63.75 71 ASP A O 1
ATOM 568 N N . ALA A 1 72 ? 3.918 3.594 -7.027 1.00 62.59 72 ALA A N 1
ATOM 569 C CA . ALA A 1 72 ? 5.245 3.162 -6.615 1.00 62.59 72 ALA A CA 1
ATOM 570 C C . ALA A 1 72 ? 6.309 3.518 -7.657 1.00 62.59 72 ALA A C 1
ATOM 572 O O . ALA A 1 72 ? 7.419 3.879 -7.272 1.00 62.59 72 ALA A O 1
ATOM 573 N N . GLU A 1 73 ? 5.993 3.485 -8.950 1.00 65.69 73 GLU A N 1
ATOM 574 C CA . GLU A 1 73 ? 6.871 4.003 -9.996 1.00 65.69 73 GLU A CA 1
ATOM 575 C C . GLU A 1 73 ? 6.896 5.532 -10.016 1.00 65.69 73 GLU A C 1
ATOM 577 O O . GLU A 1 73 ? 7.962 6.111 -10.179 1.00 65.69 73 GLU A O 1
ATOM 582 N N . LEU A 1 74 ? 5.777 6.206 -9.760 1.00 66.12 74 LEU A N 1
ATOM 583 C CA . LEU A 1 74 ? 5.720 7.656 -9.616 1.00 66.12 74 LEU A CA 1
ATOM 584 C C . LEU A 1 74 ? 6.496 8.113 -8.378 1.00 66.12 74 LEU A C 1
ATOM 586 O O . LEU A 1 74 ? 7.285 9.045 -8.483 1.00 66.12 74 LEU A O 1
ATOM 590 N N . MET A 1 75 ? 6.362 7.426 -7.237 1.00 67.81 75 MET A N 1
ATOM 591 C CA . MET A 1 75 ? 7.183 7.672 -6.048 1.00 67.81 75 MET A CA 1
ATOM 592 C C . MET A 1 75 ? 8.638 7.278 -6.268 1.00 67.81 75 MET A C 1
ATOM 594 O O . MET A 1 75 ? 9.515 8.008 -5.823 1.00 67.81 75 MET A O 1
ATOM 598 N N . ARG A 1 76 ? 8.943 6.171 -6.960 1.00 66.56 76 ARG A N 1
ATOM 599 C CA . ARG A 1 76 ? 10.330 5.831 -7.323 1.00 66.56 76 ARG A CA 1
ATOM 600 C C . ARG A 1 76 ? 10.910 6.867 -8.260 1.00 66.56 76 ARG A C 1
ATOM 602 O O . ARG A 1 76 ? 12.061 7.216 -8.070 1.00 66.56 76 ARG A O 1
ATOM 609 N N . ARG A 1 77 ? 10.142 7.401 -9.208 1.00 65.31 77 ARG A N 1
ATOM 610 C CA . ARG A 1 77 ? 10.554 8.518 -10.061 1.00 65.31 77 ARG A CA 1
ATOM 611 C C . ARG A 1 77 ? 10.736 9.779 -9.235 1.00 65.31 77 ARG A C 1
ATOM 613 O O . ARG A 1 77 ? 11.748 10.434 -9.396 1.00 65.31 77 ARG A O 1
ATOM 620 N N . GLN A 1 78 ? 9.846 10.078 -8.298 1.00 61.53 78 GLN A N 1
ATOM 621 C CA . GLN A 1 78 ? 9.957 11.239 -7.414 1.00 61.53 78 GLN A CA 1
ATOM 622 C C . GLN A 1 78 ? 11.160 11.133 -6.458 1.00 61.53 78 GLN A C 1
ATOM 624 O O . GLN A 1 78 ? 11.832 12.125 -6.193 1.00 61.53 78 GLN A O 1
ATOM 629 N N . MET A 1 79 ? 11.480 9.928 -5.985 1.00 60.88 79 MET A N 1
ATOM 630 C CA . MET A 1 79 ? 12.636 9.645 -5.128 1.00 60.88 79 MET A CA 1
ATOM 631 C C . MET A 1 79 ? 13.943 9.538 -5.928 1.00 60.88 79 MET A C 1
ATOM 633 O O . MET A 1 79 ? 14.982 9.986 -5.453 1.00 60.88 79 MET A O 1
ATOM 637 N N . ALA A 1 80 ? 13.906 8.992 -7.147 1.00 61.06 80 ALA A N 1
ATOM 638 C CA . ALA A 1 80 ? 15.035 8.967 -8.082 1.00 61.06 80 ALA A CA 1
ATOM 639 C C . ALA A 1 80 ? 15.349 10.369 -8.623 1.00 61.06 80 ALA A C 1
ATOM 641 O O . ALA A 1 80 ? 16.505 10.686 -8.878 1.00 61.06 80 ALA A O 1
ATOM 642 N N . MET A 1 81 ? 14.335 11.231 -8.707 1.00 56.62 81 MET A N 1
ATOM 643 C CA . MET A 1 81 ? 14.434 12.664 -8.987 1.00 56.62 81 MET A CA 1
ATOM 644 C C . MET A 1 81 ? 14.680 13.493 -7.717 1.00 56.62 81 MET A C 1
ATOM 646 O O . MET A 1 81 ? 14.279 14.651 -7.660 1.00 56.62 81 MET A O 1
ATOM 650 N N . GLY A 1 82 ? 15.316 12.909 -6.690 1.00 54.38 82 GLY A N 1
ATOM 651 C CA . GLY A 1 82 ? 15.887 13.645 -5.559 1.00 54.38 82 GLY A CA 1
ATOM 652 C C . GLY A 1 82 ? 14.940 14.671 -4.934 1.00 54.38 82 GLY A C 1
ATOM 653 O O . GLY A 1 82 ? 15.279 15.848 -4.837 1.00 54.38 82 GLY A O 1
ATOM 654 N N . ALA A 1 83 ? 13.737 14.257 -4.533 1.00 46.72 83 ALA A N 1
ATOM 655 C CA . ALA A 1 83 ? 12.763 15.175 -3.956 1.00 46.72 83 ALA A CA 1
ATOM 656 C C . ALA A 1 83 ? 13.127 15.571 -2.515 1.00 46.72 83 ALA A C 1
ATOM 658 O O . ALA A 1 83 ? 12.701 14.954 -1.539 1.00 46.72 83 ALA A O 1
ATOM 659 N N . THR A 1 84 ? 13.841 16.689 -2.390 1.00 48.06 84 THR A N 1
ATOM 660 C CA . THR A 1 84 ? 13.574 17.621 -1.290 1.00 48.06 84 THR A CA 1
ATOM 661 C C . THR A 1 84 ? 12.185 18.222 -1.549 1.00 48.06 84 THR A C 1
ATOM 663 O O . THR A 1 84 ? 11.990 18.816 -2.614 1.00 48.06 84 THR A O 1
ATOM 666 N N . PRO A 1 85 ? 11.195 18.078 -0.648 1.00 40.72 85 PRO A N 1
ATOM 667 C CA . PRO A 1 85 ? 9.868 18.647 -0.864 1.00 40.72 85 PRO A CA 1
ATOM 668 C C . PRO A 1 85 ? 9.975 20.176 -0.956 1.00 40.72 85 PRO A C 1
ATOM 670 O O . PRO A 1 85 ? 10.300 20.830 0.031 1.00 40.72 85 PRO A O 1
ATOM 673 N N . GLY A 1 86 ? 9.741 20.741 -2.143 1.00 54.03 86 GLY A N 1
ATOM 674 C CA . GLY A 1 86 ? 9.773 22.191 -2.384 1.00 54.03 86 GLY A CA 1
ATOM 675 C C . GLY A 1 86 ? 10.909 22.699 -3.277 1.00 54.03 86 GLY A C 1
ATOM 676 O O . GLY A 1 86 ? 10.888 23.871 -3.646 1.00 54.03 86 GLY A O 1
ATOM 677 N N . ALA A 1 87 ? 11.862 21.854 -3.678 1.00 50.72 87 ALA A N 1
ATOM 678 C CA . ALA A 1 87 ? 12.817 22.217 -4.721 1.00 50.72 87 ALA A CA 1
ATOM 679 C C . ALA A 1 87 ? 12.178 21.967 -6.096 1.00 50.72 87 ALA A C 1
ATOM 681 O O . ALA A 1 87 ? 11.782 20.845 -6.410 1.00 50.72 87 ALA A O 1
ATOM 682 N N . GLY A 1 88 ? 12.021 23.027 -6.892 1.00 57.59 88 GLY A N 1
ATOM 683 C CA . GLY A 1 88 ? 11.581 22.913 -8.281 1.00 57.59 88 GLY A CA 1
ATOM 684 C C . GLY A 1 88 ? 12.498 21.987 -9.085 1.00 57.59 88 GLY A C 1
ATOM 685 O O . GLY A 1 88 ? 13.647 21.762 -8.715 1.00 57.59 88 GLY A O 1
ATOM 686 N N . PHE A 1 89 ? 11.969 21.447 -10.184 1.00 62.44 89 PHE A N 1
ATOM 687 C CA . PHE A 1 89 ? 12.711 20.621 -11.136 1.00 62.44 89 PHE A CA 1
ATOM 688 C C . PHE A 1 89 ? 14.004 21.336 -11.566 1.00 62.44 89 PHE A C 1
ATOM 690 O O . PHE A 1 89 ? 13.956 22.323 -12.302 1.00 62.44 89 PHE A O 1
ATOM 697 N N . ASP A 1 90 ? 15.156 20.859 -11.089 1.00 69.19 90 ASP A N 1
ATOM 698 C CA . ASP A 1 90 ? 16.459 21.384 -11.494 1.00 69.19 90 ASP A CA 1
ATOM 699 C C . ASP A 1 90 ? 16.822 20.819 -12.871 1.00 69.19 90 ASP A C 1
ATOM 701 O O . ASP A 1 90 ? 17.484 19.787 -13.009 1.00 69.19 90 ASP A O 1
ATOM 705 N N . ALA A 1 91 ? 16.344 21.510 -13.906 1.00 73.31 91 ALA A N 1
ATOM 706 C CA . ALA A 1 91 ? 16.560 21.132 -15.295 1.00 73.31 91 ALA A CA 1
ATOM 707 C C . ALA A 1 91 ? 18.052 20.996 -15.636 1.00 73.31 91 ALA A C 1
ATOM 709 O O . ALA A 1 91 ? 18.422 20.126 -16.418 1.00 73.31 91 ALA A O 1
ATOM 710 N N . VAL A 1 92 ? 18.926 21.812 -15.036 1.00 81.75 92 VAL A N 1
ATOM 711 C CA . VAL A 1 92 ? 20.363 21.807 -15.349 1.00 81.75 92 VAL A CA 1
ATOM 712 C C . VAL A 1 92 ? 21.021 20.527 -14.840 1.00 81.75 92 VAL A C 1
ATOM 714 O O . VAL A 1 92 ? 21.816 19.916 -15.559 1.00 81.75 92 VAL A O 1
ATOM 717 N N . ALA A 1 93 ? 20.669 20.088 -13.630 1.00 79.75 93 ALA A N 1
ATOM 718 C CA . ALA A 1 93 ? 21.157 18.828 -13.080 1.00 79.75 93 ALA A CA 1
ATOM 719 C C . ALA A 1 93 ? 20.672 17.619 -13.898 1.00 79.75 93 ALA A C 1
ATOM 721 O O . ALA A 1 93 ? 21.467 16.723 -14.188 1.00 79.75 93 ALA A O 1
ATOM 722 N N . VAL A 1 94 ? 19.403 17.631 -14.322 1.00 80.94 94 VAL A N 1
ATOM 723 C CA . VAL A 1 94 ? 18.803 16.567 -15.144 1.00 80.94 94 VAL A CA 1
ATOM 724 C C . VAL A 1 94 ? 19.454 16.494 -16.529 1.00 80.94 94 VAL A C 1
ATOM 726 O O . VAL A 1 94 ? 19.854 15.418 -16.961 1.00 80.94 94 VAL A O 1
ATOM 729 N N . PHE A 1 95 ? 19.662 17.625 -17.208 1.00 84.75 95 PHE A N 1
ATOM 730 C CA . PHE A 1 95 ? 20.330 17.622 -18.515 1.00 84.75 95 PHE A CA 1
ATOM 731 C C . PHE A 1 95 ? 21.782 17.150 -18.433 1.00 84.75 95 PHE A C 1
ATOM 733 O O . PHE A 1 95 ? 22.279 16.485 -19.343 1.00 84.75 95 PHE A O 1
ATOM 740 N N . LYS A 1 96 ? 22.485 17.478 -17.344 1.00 87.75 96 LYS A N 1
ATOM 741 C CA . LYS A 1 96 ? 23.870 17.044 -17.151 1.00 87.75 96 LYS A CA 1
ATOM 742 C C . LYS A 1 96 ? 23.968 15.536 -16.909 1.00 87.75 96 LYS A C 1
ATOM 744 O O . LYS A 1 96 ? 24.885 14.913 -17.444 1.00 87.75 96 LYS A O 1
ATOM 749 N N . SER A 1 97 ? 23.057 14.959 -16.122 1.00 83.94 97 SER A N 1
ATOM 750 C CA . SER A 1 97 ? 23.024 13.510 -15.896 1.00 83.94 97 SER A CA 1
ATOM 751 C C . SER A 1 97 ? 22.638 12.752 -17.165 1.00 83.94 97 SER A C 1
ATOM 753 O O . SER A 1 97 ? 23.260 11.737 -17.472 1.00 83.94 97 SER A O 1
ATOM 755 N N . GLU A 1 98 ? 21.695 13.280 -17.949 1.00 84.94 98 GLU A N 1
ATOM 756 C CA . GLU A 1 98 ? 21.320 12.692 -19.231 1.00 84.94 98 GLU A CA 1
ATOM 757 C C . GLU A 1 98 ? 22.491 12.734 -20.225 1.00 84.94 98 GLU A C 1
ATOM 759 O O . GLU A 1 98 ? 22.848 11.704 -20.789 1.00 84.94 98 GLU A O 1
ATOM 764 N N . LYS A 1 99 ? 23.178 13.879 -20.374 1.00 87.19 99 LYS A N 1
ATOM 765 C CA . LYS A 1 99 ? 24.359 14.007 -21.251 1.00 87.19 99 LYS A CA 1
ATOM 766 C C . LYS A 1 99 ? 25.442 12.978 -20.929 1.00 87.19 99 LYS A C 1
ATOM 768 O O . LYS A 1 99 ? 25.997 12.380 -21.842 1.00 87.19 99 LYS A O 1
ATOM 773 N N . ALA A 1 100 ? 25.724 12.754 -19.646 1.00 86.31 100 ALA A N 1
ATOM 774 C CA . ALA A 1 100 ? 26.706 11.757 -19.224 1.00 86.31 100 ALA A CA 1
ATOM 775 C C . ALA A 1 100 ? 26.276 10.322 -19.583 1.00 86.31 100 ALA A C 1
ATOM 777 O O . ALA A 1 100 ? 27.120 9.501 -19.935 1.00 86.31 100 ALA A O 1
ATOM 778 N N . ALA A 1 101 ? 24.974 10.021 -19.529 1.00 85.81 101 ALA A N 1
ATOM 779 C CA . ALA A 1 101 ? 24.443 8.733 -19.969 1.00 85.81 101 ALA A CA 1
ATOM 780 C C . ALA A 1 101 ? 24.563 8.555 -21.493 1.00 85.81 101 ALA A C 1
ATOM 782 O O . ALA A 1 101 ? 24.950 7.482 -21.947 1.00 85.81 101 ALA A O 1
ATOM 783 N N . TRP A 1 102 ? 24.299 9.610 -22.272 1.00 83.88 102 TRP A N 1
ATOM 784 C CA . TRP A 1 102 ? 24.487 9.617 -23.728 1.00 83.88 102 TRP A CA 1
ATOM 785 C C . TRP A 1 102 ? 25.957 9.478 -24.140 1.00 83.88 102 TRP A C 1
ATOM 787 O O . TRP A 1 102 ? 26.255 8.812 -25.121 1.00 83.88 102 TRP A O 1
ATOM 797 N N . GLU A 1 103 ? 26.896 10.067 -23.401 1.00 88.00 103 GLU A N 1
ATOM 798 C CA . GLU A 1 103 ? 28.331 9.912 -23.686 1.00 88.00 103 GLU A CA 1
ATOM 799 C C . GLU A 1 103 ? 28.836 8.483 -23.432 1.00 88.00 103 GLU A C 1
ATOM 801 O O . GLU A 1 103 ? 29.841 8.071 -24.010 1.00 88.00 103 GLU A O 1
ATOM 806 N N . ALA A 1 104 ? 28.143 7.717 -22.586 1.00 85.06 104 ALA A N 1
ATOM 807 C CA . ALA A 1 104 ? 28.484 6.332 -22.282 1.00 85.06 104 ALA A CA 1
ATOM 808 C C . ALA A 1 104 ? 27.949 5.324 -23.314 1.00 85.06 104 ALA A C 1
ATOM 810 O O . ALA A 1 104 ? 28.362 4.162 -23.288 1.00 85.06 104 ALA A O 1
ATOM 811 N N . THR A 1 105 ? 27.040 5.723 -24.210 1.00 83.25 105 THR A N 1
ATOM 812 C CA . THR A 1 105 ? 26.518 4.829 -25.246 1.00 83.25 105 THR A CA 1
ATOM 813 C C . THR A 1 105 ? 27.405 4.878 -26.488 1.00 83.25 105 THR A C 1
ATOM 815 O O . THR A 1 105 ? 27.651 5.926 -27.083 1.00 83.25 105 THR A O 1
ATOM 818 N N . ALA A 1 106 ? 27.916 3.717 -26.892 1.00 82.44 106 ALA A N 1
ATOM 819 C CA . ALA A 1 106 ? 28.619 3.578 -28.158 1.00 82.44 106 ALA A CA 1
ATOM 820 C C . ALA A 1 106 ? 27.604 3.403 -29.292 1.00 82.44 106 ALA A C 1
ATOM 822 O O . ALA A 1 106 ? 26.584 2.731 -29.132 1.00 82.44 106 ALA A O 1
ATOM 823 N N . HIS A 1 107 ? 27.895 3.998 -30.447 1.00 83.62 107 HIS A N 1
ATOM 824 C CA . HIS A 1 107 ? 27.111 3.754 -31.648 1.00 83.62 107 HIS A CA 1
ATOM 825 C C . HIS A 1 107 ? 27.338 2.315 -32.123 1.00 83.62 107 HIS A C 1
ATOM 827 O O . HIS A 1 107 ? 28.446 1.963 -32.525 1.00 83.62 107 HIS A O 1
ATOM 833 N N . GLU A 1 108 ? 26.284 1.505 -32.087 1.00 77.81 108 GLU A N 1
ATOM 834 C CA . GLU A 1 108 ? 26.258 0.168 -32.672 1.00 77.81 108 GLU A CA 1
ATOM 835 C C . GLU A 1 108 ? 25.516 0.235 -34.010 1.00 77.81 108 GLU A C 1
ATOM 837 O O . GLU A 1 108 ? 24.332 0.583 -34.077 1.00 77.81 108 GLU A O 1
ATOM 842 N N . TRP A 1 109 ? 26.226 -0.055 -35.100 1.00 80.88 109 TRP A N 1
ATOM 843 C CA . TRP A 1 109 ? 25.644 -0.041 -36.435 1.00 80.88 109 TRP A CA 1
ATOM 844 C C . TRP A 1 109 ? 24.840 -1.330 -36.646 1.00 80.88 109 TRP A C 1
ATOM 846 O O . TRP A 1 109 ? 25.375 -2.384 -36.979 1.00 80.88 109 TRP A O 1
ATOM 856 N N . ALA A 1 110 ? 23.519 -1.244 -36.490 1.00 77.88 110 ALA A N 1
ATOM 857 C CA . ALA A 1 110 ? 22.625 -2.403 -36.581 1.00 77.88 110 ALA A CA 1
ATOM 858 C C . ALA A 1 110 ? 22.572 -3.072 -37.974 1.00 77.88 110 ALA A C 1
ATOM 860 O O . ALA A 1 110 ? 22.097 -4.197 -38.102 1.00 77.88 110 ALA A O 1
ATOM 861 N N . LEU A 1 111 ? 23.026 -2.392 -39.033 1.00 77.19 111 LEU A N 1
ATOM 862 C CA . LEU A 1 111 ? 22.962 -2.880 -40.417 1.00 77.19 111 LEU A CA 1
ATOM 863 C C . LEU A 1 111 ? 24.262 -3.554 -40.903 1.00 77.19 111 LEU A C 1
ATOM 865 O O . LEU A 1 111 ? 24.392 -3.818 -42.094 1.00 77.19 111 LEU A O 1
ATOM 869 N N . GLU A 1 112 ? 25.229 -3.832 -40.027 1.00 76.88 112 GLU A N 1
ATOM 870 C CA . GLU A 1 112 ? 26.541 -4.358 -40.436 1.00 76.88 112 GLU A CA 1
ATOM 871 C C . GLU A 1 112 ? 26.427 -5.816 -40.914 1.00 76.88 112 GLU A C 1
ATOM 873 O O . GLU A 1 112 ? 27.081 -6.219 -41.872 1.00 76.88 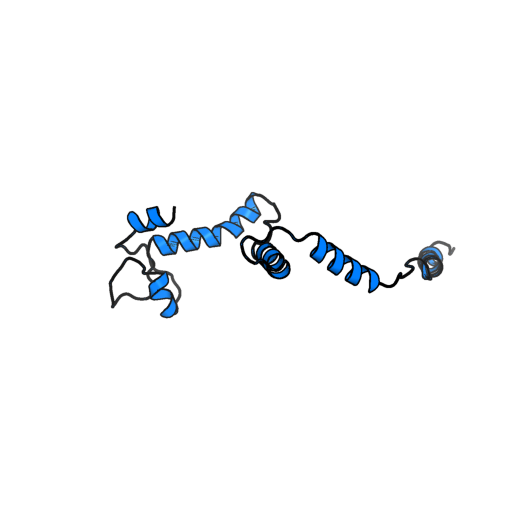112 GLU A O 1
ATOM 878 N N . SER A 1 113 ? 25.501 -6.586 -40.329 1.00 75.75 113 SER A N 1
ATOM 879 C CA . SER A 1 113 ? 25.144 -7.943 -40.766 1.00 75.75 113 SER A CA 1
ATOM 880 C C . SER A 1 113 ? 23.924 -7.998 -41.692 1.00 75.75 113 SER A C 1
ATOM 882 O O . SER A 1 113 ? 23.486 -9.094 -42.047 1.00 75.75 113 SER A O 1
ATOM 884 N N . ALA A 1 114 ? 23.362 -6.854 -42.103 1.00 78.38 114 ALA A N 1
ATOM 885 C CA . ALA A 1 114 ? 22.085 -6.815 -42.820 1.00 78.38 114 ALA A CA 1
ATOM 886 C C . ALA A 1 114 ? 22.119 -7.584 -44.147 1.00 78.38 114 ALA A C 1
ATOM 888 O O . ALA A 1 114 ? 21.142 -8.239 -44.499 1.00 78.38 114 ALA A O 1
ATOM 889 N N . GLU A 1 115 ? 23.248 -7.560 -44.860 1.00 78.31 115 GLU A N 1
ATOM 890 C CA . GLU A 1 115 ? 23.426 -8.334 -46.093 1.00 78.31 115 GLU A CA 1
ATOM 891 C C . GLU A 1 115 ? 23.478 -9.844 -45.821 1.00 78.31 115 GLU A C 1
ATOM 893 O O . GLU A 1 115 ? 22.874 -10.628 -46.554 1.00 78.31 115 GLU A O 1
ATOM 898 N N . ALA A 1 116 ? 24.133 -10.267 -44.736 1.00 78.81 116 ALA A N 1
ATOM 899 C CA . ALA A 1 116 ? 24.203 -11.673 -44.340 1.00 78.81 116 ALA A CA 1
ATOM 900 C C . ALA A 1 116 ? 22.835 -12.206 -43.875 1.00 78.81 116 ALA A C 1
ATOM 902 O O . ALA A 1 116 ? 22.443 -13.319 -44.238 1.00 78.81 116 ALA A O 1
ATOM 903 N N . ASP A 1 117 ? 22.078 -11.402 -43.125 1.00 79.62 117 ASP A N 1
ATOM 904 C CA . ASP A 1 117 ? 20.714 -11.735 -42.715 1.00 79.62 117 ASP A CA 1
ATOM 905 C C . ASP A 1 117 ? 19.737 -11.728 -43.897 1.00 79.62 117 ASP A C 1
ATOM 907 O O . ASP A 1 117 ? 18.924 -12.648 -44.024 1.00 79.62 117 ASP A O 1
ATOM 911 N N . ALA A 1 118 ? 19.854 -10.768 -44.817 1.00 79.19 118 ALA A N 1
ATOM 912 C CA . ALA A 1 118 ? 19.063 -10.740 -46.044 1.00 79.19 118 ALA A CA 1
ATOM 913 C C . ALA A 1 118 ? 19.343 -11.968 -46.922 1.00 79.19 118 ALA A C 1
ATOM 915 O O . ALA A 1 118 ? 18.409 -12.615 -47.397 1.00 79.19 118 ALA A O 1
ATOM 916 N N . LEU A 1 119 ? 20.611 -12.361 -47.080 1.00 78.50 119 LEU A N 1
ATOM 917 C CA . LEU A 1 119 ? 20.983 -13.581 -47.798 1.00 78.50 119 LEU A CA 1
ATOM 918 C C . LEU A 1 119 ? 20.433 -14.842 -47.115 1.00 78.50 119 LEU A C 1
ATOM 920 O O . LEU A 1 119 ? 19.982 -15.754 -47.806 1.00 78.50 119 LEU A O 1
ATOM 924 N N . ARG A 1 120 ? 20.401 -14.900 -45.777 1.00 77.44 120 ARG A N 1
ATOM 925 C CA . ARG A 1 120 ? 19.796 -16.016 -45.027 1.00 77.44 120 ARG A CA 1
ATOM 926 C C . ARG A 1 120 ? 18.288 -16.133 -45.269 1.00 77.44 120 ARG A C 1
ATOM 928 O O . ARG A 1 120 ? 17.791 -17.250 -45.397 1.00 77.44 120 ARG A O 1
ATOM 935 N N . VAL A 1 121 ? 17.578 -15.009 -45.356 1.00 82.44 121 VAL A N 1
ATOM 936 C CA . VAL A 1 121 ? 16.129 -14.967 -45.622 1.00 82.44 121 VAL A CA 1
ATOM 937 C C . VAL A 1 121 ? 15.804 -15.259 -47.093 1.00 82.44 121 VAL A C 1
ATOM 939 O O . VAL A 1 121 ? 14.803 -15.913 -47.375 1.00 82.44 121 VAL A O 1
ATOM 942 N N . LEU A 1 122 ? 16.652 -14.827 -48.034 1.00 75.94 122 LEU A N 1
ATOM 943 C CA . LEU A 1 122 ? 16.404 -14.948 -49.478 1.00 75.94 122 LEU A CA 1
ATOM 944 C C . LEU A 1 122 ? 16.889 -16.274 -50.096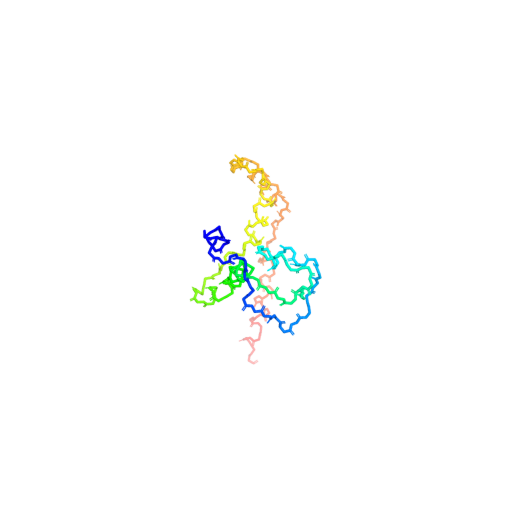 1.00 75.94 122 LEU A C 1
ATOM 946 O O . LEU A 1 122 ? 16.337 -16.713 -51.105 1.00 75.94 122 LEU A O 1
ATOM 950 N N . ARG A 1 123 ? 17.872 -16.961 -49.497 1.00 68.50 123 ARG A N 1
ATOM 951 C CA . ARG A 1 123 ? 18.408 -18.241 -50.004 1.00 68.50 123 ARG A CA 1
ATOM 952 C C . ARG A 1 123 ? 17.386 -19.393 -50.124 1.00 68.50 123 ARG A C 1
ATOM 954 O O . ARG A 1 123 ? 17.518 -20.148 -51.083 1.00 68.50 123 ARG A O 1
ATOM 961 N N . PRO A 1 124 ? 16.375 -19.567 -49.247 1.00 65.50 124 PRO A N 1
ATOM 962 C CA . PRO A 1 124 ? 15.361 -20.610 -49.438 1.00 65.50 124 PRO A CA 1
ATOM 963 C C . PRO A 1 124 ? 14.272 -20.258 -50.471 1.00 65.50 124 PRO A C 1
ATOM 965 O O . PRO A 1 124 ? 13.499 -21.138 -50.831 1.00 65.50 124 PRO A O 1
ATOM 968 N N . ALA A 1 125 ? 14.199 -19.014 -50.966 1.00 58.09 125 ALA A N 1
ATOM 969 C CA . ALA A 1 125 ? 13.168 -18.579 -51.921 1.00 58.09 125 ALA A CA 1
ATOM 970 C C . ALA A 1 125 ? 13.609 -18.635 -53.401 1.00 58.09 125 ALA A C 1
ATOM 972 O O . ALA A 1 125 ? 12.792 -18.407 -54.289 1.00 58.09 125 ALA A O 1
ATOM 973 N N . GLY A 1 126 ? 14.888 -18.929 -53.673 1.00 56.88 126 GLY A N 1
ATOM 974 C CA . GLY A 1 126 ? 15.474 -18.972 -55.023 1.00 56.88 126 GLY A CA 1
ATOM 975 C C . GLY A 1 126 ? 15.901 -20.362 -55.510 1.00 56.88 126 GLY A C 1
ATOM 976 O O . GLY A 1 126 ? 16.661 -20.449 -56.471 1.00 56.88 126 GLY A O 1
ATOM 977 N N . GLY A 1 127 ? 15.472 -21.436 -54.842 1.00 48.06 127 GLY A N 1
ATOM 978 C CA . GLY A 1 127 ? 15.719 -22.812 -55.275 1.00 48.06 127 GLY A CA 1
ATOM 979 C C . GLY A 1 127 ? 14.517 -23.380 -56.023 1.00 48.06 127 GLY A C 1
ATOM 980 O O . GLY A 1 127 ? 13.479 -23.618 -55.406 1.00 48.06 127 GLY A O 1
ATOM 981 N N . GLY A 1 128 ? 14.669 -23.579 -57.335 1.00 40.78 128 GLY A N 1
ATOM 982 C CA . GLY A 1 128 ? 13.984 -24.670 -58.034 1.00 40.78 128 GLY A CA 1
ATOM 983 C C . GLY A 1 128 ? 14.584 -26.020 -57.659 1.00 40.78 128 GLY A C 1
ATOM 984 O O . GLY A 1 128 ? 15.732 -26.032 -57.152 1.00 40.78 128 GLY A O 1
#

Secondary structure (DSSP, 8-state):
-HHHHHHHS-S-EEEE-SS---GGGHHHHSTT---TT--TTEEEHHHHHHHHHHHTHHHHHHHH-S----HHHHHHHHHHTT--TT----HHHHHHHHHHHHHT-----TTTTHHHHHHHHHGGGS--